Protein AF-A0A430R0C4-F1 (afdb_monomer_lite)

Structure (mmCIF, N/CA/C/O backbone):
data_AF-A0A430R0C4-F1
#
_entry.id   AF-A0A430R0C4-F1
#
loop_
_atom_site.group_PDB
_atom_site.id
_atom_site.type_symbol
_atom_site.label_atom_id
_atom_site.label_alt_id
_atom_site.label_comp_id
_atom_site.label_asym_id
_atom_site.label_entity_id
_atom_site.label_seq_id
_atom_site.pdbx_PDB_ins_code
_atom_site.Cartn_x
_atom_site.Cartn_y
_atom_site.Cartn_z
_atom_site.occupancy
_atom_site.B_iso_or_equiv
_atom_site.auth_seq_id
_atom_site.auth_comp_id
_atom_site.auth_asym_id
_atom_site.auth_atom_id
_atom_site.pdbx_PDB_model_num
ATOM 1 N N . LEU A 1 1 ? 26.443 0.922 16.344 1.00 42.66 1 LEU A N 1
ATOM 2 C CA . LEU A 1 1 ? 25.989 0.138 15.173 1.00 42.66 1 LEU A CA 1
ATOM 3 C C . LEU A 1 1 ? 25.735 1.118 14.041 1.00 42.66 1 LEU A C 1
ATOM 5 O O . LEU A 1 1 ? 24.943 2.030 14.234 1.00 42.66 1 LEU A O 1
ATOM 9 N N . ILE A 1 2 ? 26.461 1.007 12.928 1.00 39.56 2 ILE A N 1
ATOM 10 C CA . ILE A 1 2 ? 26.168 1.795 11.724 1.00 39.56 2 ILE A CA 1
ATOM 11 C C . ILE A 1 2 ? 24.864 1.225 11.151 1.00 39.56 2 ILE A C 1
ATOM 13 O O . ILE A 1 2 ? 24.817 0.015 10.921 1.00 39.56 2 ILE A O 1
ATOM 17 N N . PRO A 1 3 ? 23.801 2.024 10.964 1.00 53.19 3 PRO A N 1
ATOM 18 C CA . PRO A 1 3 ? 22.580 1.524 10.354 1.00 53.19 3 PRO A CA 1
ATOM 19 C C . PRO A 1 3 ? 22.871 1.180 8.888 1.00 53.19 3 PRO A C 1
ATOM 21 O O . PRO A 1 3 ? 23.073 2.059 8.051 1.00 53.19 3 PRO A O 1
ATOM 24 N N . MET A 1 4 ? 22.953 -0.116 8.585 1.00 54.34 4 MET A N 1
ATOM 25 C CA . MET A 1 4 ? 23.128 -0.618 7.226 1.00 54.34 4 MET A CA 1
ATOM 26 C C . MET A 1 4 ? 21.765 -0.607 6.529 1.00 54.34 4 MET A C 1
ATOM 28 O O . MET A 1 4 ? 21.026 -1.585 6.572 1.00 54.34 4 MET A O 1
ATOM 32 N N . HIS A 1 5 ? 21.409 0.526 5.924 1.00 58.91 5 HIS A N 1
ATOM 33 C CA . HIS A 1 5 ? 20.230 0.627 5.066 1.00 58.91 5 HIS A CA 1
ATOM 34 C C . HIS A 1 5 ? 20.618 0.297 3.628 1.00 58.91 5 HIS A C 1
ATOM 36 O O . HIS A 1 5 ? 21.419 1.006 3.017 1.00 58.91 5 HIS A O 1
ATOM 42 N N . MET A 1 6 ? 20.048 -0.776 3.082 1.00 64.00 6 MET A N 1
ATOM 43 C CA . MET A 1 6 ? 20.216 -1.112 1.674 1.00 64.00 6 MET A CA 1
ATOM 44 C C . MET A 1 6 ? 19.144 -0.375 0.860 1.00 64.00 6 MET A C 1
ATOM 46 O O . MET A 1 6 ? 17.956 -0.563 1.126 1.00 64.00 6 MET A O 1
ATOM 50 N N . PRO A 1 7 ? 19.508 0.478 -0.112 1.00 64.88 7 PRO A N 1
ATOM 51 C CA . PRO A 1 7 ? 18.507 1.113 -0.958 1.00 64.88 7 PRO A CA 1
ATOM 52 C C . PRO A 1 7 ? 17.768 0.047 -1.787 1.00 64.88 7 PRO A C 1
ATOM 54 O O . PRO A 1 7 ? 18.370 -0.972 -2.131 1.00 64.88 7 PRO A O 1
ATOM 57 N N . PRO A 1 8 ? 16.493 0.269 -2.154 1.00 65.38 8 PRO A N 1
ATOM 58 C CA . PRO A 1 8 ? 15.783 -0.578 -3.109 1.00 65.38 8 PRO A CA 1
ATOM 59 C C . PRO A 1 8 ? 16.603 -0.739 -4.398 1.00 65.38 8 PRO A C 1
ATOM 61 O O . PRO A 1 8 ? 16.825 0.233 -5.118 1.00 65.38 8 PRO A O 1
ATOM 64 N N . PHE A 1 9 ? 17.086 -1.950 -4.682 1.00 68.50 9 PHE A N 1
ATOM 65 C CA . PHE A 1 9 ? 17.932 -2.239 -5.853 1.00 68.50 9 PHE A CA 1
ATOM 66 C C . PHE A 1 9 ? 17.312 -3.281 -6.795 1.00 68.50 9 PHE A C 1
ATOM 68 O O . PHE A 1 9 ? 17.902 -3.622 -7.824 1.00 68.50 9 PHE A O 1
ATOM 75 N N . ALA A 1 10 ? 16.123 -3.790 -6.453 1.00 71.00 10 ALA A N 1
ATOM 76 C CA . ALA A 1 10 ? 15.401 -4.753 -7.267 1.00 71.00 10 ALA A CA 1
ATOM 77 C C . ALA A 1 10 ? 15.051 -4.128 -8.624 1.00 71.00 10 ALA A C 1
ATOM 79 O O . ALA A 1 10 ? 14.245 -3.200 -8.715 1.00 71.00 10 ALA A O 1
ATOM 80 N N . ARG A 1 11 ? 15.665 -4.660 -9.683 1.00 76.44 11 ARG A N 1
ATOM 81 C CA . ARG A 1 11 ? 15.457 -4.234 -11.067 1.00 76.44 11 ARG A CA 1
ATOM 82 C C . ARG A 1 11 ? 15.159 -5.438 -11.943 1.00 76.44 11 ARG A C 1
ATOM 84 O O . ARG A 1 11 ? 15.753 -6.500 -11.765 1.00 76.44 11 ARG A O 1
ATOM 91 N N . LEU A 1 12 ? 14.275 -5.250 -12.915 1.00 82.75 12 LEU A N 1
ATOM 92 C CA . LEU A 1 12 ? 14.109 -6.219 -13.990 1.00 82.75 12 LEU A CA 1
ATOM 93 C C . LEU A 1 12 ? 15.355 -6.168 -14.877 1.00 82.75 12 LEU A C 1
ATOM 95 O O . LEU A 1 12 ? 15.793 -5.088 -15.270 1.00 82.75 12 LEU A O 1
ATOM 99 N N . GLN A 1 13 ? 15.937 -7.332 -15.153 1.00 88.19 13 GLN A N 1
ATOM 100 C CA . GLN A 1 13 ? 17.015 -7.475 -16.125 1.00 88.19 13 GLN A CA 1
ATOM 101 C C . GLN A 1 13 ? 16.494 -8.259 -17.320 1.00 88.19 13 GLN A C 1
ATOM 103 O O . GLN A 1 13 ? 15.838 -9.289 -17.163 1.00 88.19 13 GLN A O 1
ATOM 108 N N . TRP A 1 14 ? 16.794 -7.758 -18.510 1.00 91.12 14 TRP A N 1
ATOM 109 C CA . TRP A 1 14 ? 16.377 -8.355 -19.767 1.00 91.12 14 TRP A CA 1
ATOM 110 C C . TRP A 1 14 ? 17.576 -9.027 -20.418 1.00 91.12 14 TRP A C 1
ATOM 112 O O . TRP A 1 14 ? 18.652 -8.441 -20.484 1.00 91.12 14 TRP A O 1
ATOM 122 N N . ALA A 1 15 ? 17.386 -10.249 -20.913 1.00 94.75 15 ALA A N 1
ATOM 123 C CA . ALA A 1 15 ? 18.429 -10.947 -21.661 1.00 94.75 15 ALA A CA 1
ATOM 124 C C . ALA A 1 15 ? 18.716 -10.285 -23.023 1.00 94.75 15 ALA A C 1
ATOM 126 O O . ALA A 1 15 ? 19.804 -10.450 -23.562 1.00 94.75 15 ALA A O 1
ATOM 127 N N . ASP A 1 16 ? 17.743 -9.543 -23.566 1.00 95.69 16 ASP A N 1
ATOM 128 C CA . ASP A 1 16 ? 17.824 -8.869 -24.861 1.00 95.69 16 ASP A CA 1
ATOM 129 C C . ASP A 1 16 ? 16.967 -7.581 -24.851 1.00 95.69 16 ASP A C 1
ATOM 131 O O . ASP A 1 16 ? 15.823 -7.628 -24.373 1.00 95.69 16 ASP A O 1
ATOM 135 N N . PRO A 1 17 ? 17.458 -6.445 -25.388 1.00 95.50 17 PRO A N 1
ATOM 136 C CA . PRO A 1 17 ? 16.676 -5.211 -25.532 1.00 95.50 17 PRO A CA 1
ATOM 137 C C . PRO A 1 17 ? 15.353 -5.376 -26.302 1.00 95.50 17 PRO A C 1
ATOM 139 O O . PRO A 1 17 ? 14.376 -4.676 -26.026 1.00 95.50 17 PRO A O 1
ATOM 142 N N . ALA A 1 18 ? 15.275 -6.318 -27.244 1.00 96.25 18 ALA A N 1
ATOM 143 C CA . ALA A 1 18 ? 14.049 -6.628 -27.972 1.00 96.25 18 ALA A CA 1
ATOM 144 C C . ALA A 1 18 ? 12.954 -7.181 -27.045 1.00 96.25 18 ALA A C 1
ATOM 146 O O . ALA A 1 18 ? 11.772 -6.889 -27.241 1.00 96.25 18 ALA A O 1
ATOM 147 N N . TYR A 1 19 ? 13.324 -7.932 -26.000 1.00 96.25 19 TYR A N 1
ATOM 148 C CA . TYR A 1 19 ? 12.361 -8.394 -25.002 1.00 96.25 19 TYR A CA 1
ATOM 149 C C . TYR A 1 19 ? 11.874 -7.257 -24.113 1.00 96.25 19 TYR A C 1
ATOM 151 O O . TYR A 1 19 ? 10.676 -7.193 -23.842 1.00 96.25 19 TYR A O 1
ATOM 159 N N . GLU A 1 20 ? 12.757 -6.342 -23.711 1.00 95.62 20 GLU A N 1
ATOM 160 C CA . GLU A 1 20 ? 12.367 -5.153 -22.948 1.00 95.62 20 GLU A CA 1
ATOM 161 C C . GLU A 1 20 ? 11.330 -4.319 -23.705 1.00 95.62 20 GLU A C 1
ATOM 163 O O . GLU A 1 20 ? 10.293 -3.959 -23.143 1.00 95.62 20 GLU A O 1
ATOM 168 N N . ALA A 1 21 ? 11.560 -4.081 -24.999 1.00 96.12 21 ALA A N 1
ATOM 169 C CA . ALA A 1 21 ? 10.659 -3.297 -25.838 1.00 96.12 21 ALA A CA 1
ATOM 170 C C . ALA A 1 21 ? 9.239 -3.890 -25.910 1.00 96.12 21 ALA A C 1
ATOM 172 O O . ALA A 1 21 ? 8.254 -3.151 -25.951 1.00 96.12 21 ALA A O 1
ATOM 173 N N . VAL A 1 22 ? 9.116 -5.222 -25.896 1.00 96.69 22 VAL A N 1
ATOM 174 C CA . VAL A 1 22 ? 7.820 -5.915 -25.964 1.00 96.69 22 VAL A CA 1
ATOM 175 C C . VAL A 1 22 ? 7.178 -6.067 -24.584 1.00 96.69 22 VAL A C 1
ATOM 177 O O . VAL A 1 22 ? 5.982 -5.809 -24.419 1.00 96.69 22 VAL A O 1
ATOM 180 N N . TRP A 1 23 ? 7.943 -6.524 -23.595 1.00 95.50 23 TRP A N 1
ATOM 181 C CA . TRP A 1 23 ? 7.417 -6.955 -22.301 1.00 95.50 23 TRP A CA 1
ATOM 182 C C . TRP A 1 23 ? 7.452 -5.869 -21.236 1.00 95.50 23 TRP A C 1
ATOM 184 O O . TRP A 1 23 ? 6.542 -5.840 -20.409 1.00 95.50 23 TRP A O 1
ATOM 194 N N . GLY A 1 24 ? 8.411 -4.943 -21.268 1.00 92.88 24 GLY A N 1
ATOM 195 C CA . GLY A 1 24 ? 8.512 -3.848 -20.299 1.00 92.88 24 GLY A CA 1
ATOM 196 C C . GLY A 1 24 ? 7.211 -3.045 -20.172 1.00 92.88 24 GLY A C 1
ATOM 197 O O . GLY A 1 24 ? 6.641 -2.982 -19.078 1.00 92.88 24 GLY A O 1
ATOM 198 N N . PRO A 1 25 ? 6.642 -2.519 -21.275 1.00 94.06 25 PRO A N 1
ATOM 199 C CA . PRO A 1 25 ? 5.366 -1.805 -21.234 1.00 94.06 25 PRO A CA 1
ATOM 200 C C . PRO A 1 25 ? 4.195 -2.669 -20.742 1.00 94.06 25 PRO A C 1
ATOM 202 O O . PRO A 1 25 ? 3.300 -2.172 -20.056 1.00 94.06 25 PRO A O 1
ATOM 205 N N . ARG A 1 26 ? 4.190 -3.970 -21.069 1.00 95.06 26 ARG A N 1
ATOM 206 C CA . ARG A 1 26 ? 3.128 -4.906 -20.663 1.00 95.06 26 ARG A CA 1
ATOM 207 C C . ARG A 1 26 ? 3.172 -5.179 -19.166 1.00 95.06 26 ARG A C 1
ATOM 209 O O . ARG A 1 26 ? 2.139 -5.069 -18.514 1.00 95.06 26 ARG A O 1
ATOM 216 N N . ILE A 1 27 ? 4.352 -5.477 -18.625 1.00 92.06 27 ILE A N 1
ATOM 217 C CA . ILE A 1 27 ? 4.555 -5.699 -17.190 1.00 92.06 27 ILE A CA 1
ATOM 218 C C . ILE A 1 27 ? 4.190 -4.436 -16.409 1.00 92.06 27 ILE A C 1
ATOM 220 O O . ILE A 1 27 ? 3.456 -4.525 -15.427 1.00 92.06 27 ILE A O 1
ATOM 224 N N . ASN A 1 28 ? 4.596 -3.256 -16.886 1.00 88.88 28 ASN A N 1
ATOM 225 C CA . ASN A 1 28 ? 4.216 -1.988 -16.259 1.00 88.88 28 ASN A CA 1
ATOM 226 C C . ASN A 1 28 ? 2.694 -1.797 -16.220 1.00 88.88 28 ASN A C 1
ATOM 228 O O . ASN A 1 28 ? 2.142 -1.419 -15.187 1.00 88.88 28 ASN A O 1
ATOM 232 N N . ARG A 1 29 ? 1.991 -2.107 -17.317 1.00 91.81 29 ARG A N 1
ATOM 233 C CA . ARG A 1 29 ? 0.525 -2.023 -17.366 1.00 91.81 29 ARG A CA 1
ATOM 234 C C . ARG A 1 29 ? -0.142 -3.028 -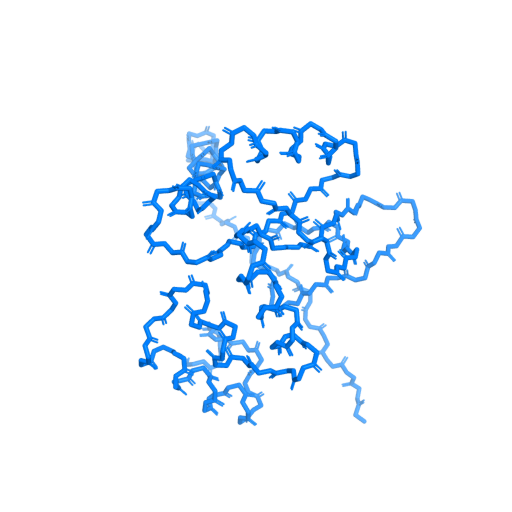16.431 1.00 91.81 29 ARG A C 1
ATOM 236 O O . ARG A 1 29 ? -1.105 -2.678 -15.758 1.00 91.81 29 ARG A O 1
ATOM 243 N N . ILE A 1 30 ? 0.374 -4.254 -16.376 1.00 92.56 30 ILE A N 1
ATOM 244 C CA . ILE A 1 30 ? -0.105 -5.298 -15.465 1.00 92.56 30 ILE A CA 1
ATOM 245 C C . ILE A 1 30 ? 0.068 -4.841 -14.013 1.00 92.56 30 ILE A C 1
ATOM 247 O O . ILE A 1 30 ? -0.894 -4.892 -13.256 1.00 92.56 30 ILE A O 1
ATOM 251 N N . SER A 1 31 ? 1.239 -4.316 -13.647 1.00 88.31 31 SER A N 1
ATOM 252 C CA . SER A 1 31 ? 1.516 -3.779 -12.308 1.00 88.31 31 SER A CA 1
ATOM 253 C C . SER A 1 31 ? 0.529 -2.670 -11.909 1.00 88.31 31 SER A C 1
ATOM 255 O O . SER A 1 31 ? -0.092 -2.730 -10.848 1.00 88.31 31 SER A O 1
ATOM 257 N N . GLN A 1 32 ? 0.268 -1.711 -12.806 1.00 88.06 32 GLN A N 1
ATOM 258 C CA . GLN A 1 32 ? -0.743 -0.668 -12.579 1.00 88.06 32 GLN A CA 1
ATOM 259 C C . GLN A 1 32 ? -2.152 -1.244 -12.378 1.00 88.06 32 GLN A C 1
ATOM 261 O O . GLN A 1 32 ? -2.907 -0.771 -11.526 1.00 88.06 32 GLN A O 1
ATOM 266 N N . VAL A 1 33 ? -2.520 -2.268 -13.153 1.00 93.00 33 VAL A N 1
ATOM 267 C CA . VAL A 1 33 ? -3.809 -2.954 -13.002 1.00 93.00 33 VAL A CA 1
ATOM 268 C C . VAL A 1 33 ? -3.879 -3.702 -11.674 1.00 93.00 33 VAL A C 1
ATOM 270 O O . VAL A 1 33 ? -4.925 -3.646 -11.036 1.00 93.00 33 VAL A O 1
ATOM 273 N N . PHE A 1 34 ? -2.794 -4.329 -11.216 1.00 91.62 34 PHE A N 1
ATOM 274 C CA . PHE A 1 34 ? -2.747 -4.990 -9.910 1.00 91.62 34 PHE A CA 1
ATOM 275 C C . PHE A 1 34 ? -3.059 -4.016 -8.772 1.00 91.62 34 PHE A C 1
ATOM 277 O O . PHE A 1 34 ? -3.996 -4.274 -8.023 1.00 91.62 34 PHE A O 1
ATOM 284 N N . HIS A 1 35 ? -2.397 -2.856 -8.710 1.00 88.31 35 HIS A N 1
ATOM 285 C CA . HIS A 1 35 ? -2.694 -1.828 -7.697 1.00 88.31 35 HIS A CA 1
ATOM 286 C C . HIS A 1 35 ? -4.141 -1.313 -7.754 1.00 88.31 35 HIS A C 1
ATOM 288 O O . HIS A 1 35 ? -4.739 -0.949 -6.740 1.00 88.31 35 HIS A O 1
ATOM 294 N N . ARG A 1 36 ? -4.749 -1.304 -8.944 1.00 92.06 36 ARG A N 1
ATOM 295 C CA . ARG A 1 36 ? -6.164 -0.957 -9.091 1.00 92.06 36 ARG A CA 1
ATOM 296 C C . ARG A 1 36 ? -7.092 -2.081 -8.628 1.00 92.06 36 ARG A C 1
ATOM 298 O O . ARG A 1 36 ? -8.079 -1.800 -7.953 1.00 92.06 36 ARG A O 1
ATOM 305 N N . LEU A 1 37 ? -6.806 -3.330 -8.993 1.00 94.81 37 LEU A N 1
ATOM 306 C CA . LEU A 1 37 ? -7.571 -4.511 -8.571 1.00 94.81 37 LEU A CA 1
ATOM 307 C C . LEU A 1 37 ? -7.569 -4.654 -7.056 1.00 94.81 37 LEU A C 1
ATOM 309 O O . LEU A 1 37 ? -8.581 -4.984 -6.450 1.00 94.81 37 LEU A O 1
ATOM 313 N N . GLU A 1 38 ? -6.442 -4.323 -6.455 1.00 94.81 38 GLU A N 1
ATOM 314 C CA . GLU A 1 38 ? -6.274 -4.150 -5.035 1.00 94.81 38 GLU A CA 1
ATOM 315 C C . GLU A 1 38 ? -7.365 -3.230 -4.441 1.00 94.81 38 GLU A C 1
ATOM 317 O O . GLU A 1 38 ? -8.151 -3.664 -3.594 1.00 94.81 38 GLU A O 1
ATOM 322 N N . VAL A 1 39 ? -7.500 -1.985 -4.892 1.00 95.81 39 VAL A N 1
ATOM 323 C CA . VAL A 1 39 ? -8.572 -1.089 -4.409 1.00 95.81 39 VAL A CA 1
ATOM 324 C C . VAL A 1 39 ? -9.970 -1.634 -4.731 1.00 95.81 39 VAL A C 1
ATOM 326 O O . VAL A 1 39 ? -10.855 -1.624 -3.876 1.00 95.81 39 VAL A O 1
ATOM 329 N N . LEU A 1 40 ? -10.175 -2.162 -5.940 1.00 95.88 40 LEU A N 1
ATOM 330 C CA . LEU A 1 40 ? -11.471 -2.707 -6.361 1.00 95.88 40 LEU A CA 1
ATOM 331 C C . LEU A 1 40 ? -11.908 -3.912 -5.522 1.00 95.88 40 LEU A C 1
ATOM 333 O O . LEU A 1 40 ? -13.098 -4.091 -5.283 1.00 95.88 40 LEU A O 1
ATOM 337 N N . SER A 1 41 ? -10.970 -4.720 -5.034 1.00 96.56 41 SER A N 1
ATOM 338 C CA . SER A 1 41 ? -11.283 -5.853 -4.164 1.00 96.56 41 SER A CA 1
ATOM 339 C C . SER A 1 41 ? -11.782 -5.407 -2.782 1.00 96.56 41 SER A C 1
ATOM 341 O O . SER A 1 41 ? -12.601 -6.108 -2.192 1.00 96.56 41 SER A O 1
ATOM 343 N N . VAL A 1 42 ? -11.385 -4.216 -2.305 1.00 97.62 42 VAL A N 1
ATOM 344 C CA . VAL A 1 42 ? -11.986 -3.583 -1.114 1.00 97.62 42 VAL A CA 1
ATOM 345 C C . VAL A 1 42 ? -13.419 -3.157 -1.409 1.00 97.62 42 VAL A C 1
ATOM 347 O O . VAL A 1 42 ? -14.331 -3.475 -0.649 1.00 97.62 42 VAL A O 1
ATOM 350 N N . ALA A 1 43 ? -13.641 -2.486 -2.545 1.00 96.81 43 ALA A N 1
ATOM 351 C CA . ALA A 1 43 ? -14.981 -2.073 -2.969 1.00 96.81 43 ALA A CA 1
ATOM 352 C C . ALA A 1 43 ? -15.930 -3.279 -3.115 1.00 96.81 43 ALA A C 1
ATOM 354 O O . ALA A 1 43 ? -17.098 -3.202 -2.743 1.00 96.81 43 ALA A O 1
ATOM 355 N N . ALA A 1 44 ? -15.409 -4.409 -3.602 1.00 96.31 44 ALA A N 1
ATOM 356 C CA . ALA A 1 44 ? -16.135 -5.668 -3.738 1.00 96.31 44 ALA A CA 1
ATOM 357 C C . ALA A 1 44 ? -16.299 -6.452 -2.418 1.00 96.31 44 ALA A C 1
ATOM 359 O O . ALA A 1 44 ? -16.952 -7.492 -2.414 1.00 96.31 44 ALA A O 1
ATOM 360 N N . GLY A 1 45 ? -15.708 -5.994 -1.309 1.00 94.69 45 GLY A N 1
ATOM 361 C CA . GLY A 1 45 ? -15.783 -6.667 -0.008 1.00 94.69 45 GLY A CA 1
ATOM 362 C C . GLY A 1 45 ? -14.958 -7.953 0.103 1.00 94.69 45 GLY A C 1
ATOM 363 O O . GLY A 1 45 ? -15.169 -8.728 1.030 1.00 94.69 45 GLY A O 1
ATOM 364 N N . LEU A 1 46 ? -14.021 -8.193 -0.820 1.00 93.50 46 LEU A N 1
ATOM 365 C CA . LEU A 1 46 ? -13.124 -9.356 -0.789 1.00 93.50 46 LEU A CA 1
ATOM 366 C C . LEU A 1 46 ? -11.982 -9.180 0.219 1.00 93.50 46 LEU A C 1
ATOM 368 O O . LEU A 1 46 ? -11.421 -10.162 0.698 1.00 93.50 46 LEU A O 1
ATOM 372 N N . ARG A 1 47 ? -11.634 -7.930 0.539 1.00 93.12 47 ARG A N 1
ATOM 373 C CA . ARG A 1 47 ? -10.667 -7.572 1.581 1.00 93.12 47 ARG A CA 1
ATOM 374 C C . ARG A 1 47 ? -11.102 -6.305 2.306 1.00 93.12 47 ARG A C 1
ATOM 376 O O . ARG A 1 47 ? -11.868 -5.516 1.758 1.00 93.12 47 ARG A O 1
ATOM 383 N N . ARG A 1 48 ? -10.609 -6.108 3.530 1.00 97.56 48 ARG A N 1
ATOM 384 C CA . ARG A 1 48 ? -11.019 -4.981 4.383 1.00 97.56 48 ARG A CA 1
ATOM 385 C C . ARG A 1 48 ? -10.348 -3.678 3.973 1.00 97.56 48 ARG A C 1
ATOM 387 O O . ARG A 1 48 ? -11.008 -2.646 3.902 1.00 97.56 48 ARG A O 1
ATOM 394 N N . VAL A 1 49 ? -9.050 -3.726 3.664 1.00 98.19 49 VAL A N 1
ATOM 395 C CA . VAL A 1 49 ? -8.304 -2.537 3.236 1.00 98.19 49 VAL A CA 1
ATOM 396 C C . VAL A 1 49 ? -7.300 -2.812 2.115 1.00 98.19 49 VAL A C 1
ATOM 398 O O . VAL A 1 49 ? -6.945 -3.952 1.821 1.00 98.19 49 VAL A O 1
ATOM 401 N N . ALA A 1 50 ? -6.832 -1.725 1.504 1.00 97.25 50 ALA A N 1
ATOM 402 C CA . ALA A 1 50 ? -5.760 -1.672 0.517 1.00 97.25 50 ALA A CA 1
ATOM 403 C C . ALA A 1 50 ? -4.745 -0.604 0.918 1.00 97.25 50 ALA A C 1
ATOM 405 O O . ALA A 1 50 ? -5.158 0.489 1.298 1.00 97.25 50 ALA A O 1
ATOM 406 N N . THR A 1 51 ? -3.448 -0.840 0.751 1.00 95.12 51 THR A N 1
ATOM 407 C CA . THR A 1 51 ? -2.501 0.281 0.727 1.00 95.12 51 THR A CA 1
ATOM 408 C C . THR A 1 51 ? -2.597 1.007 -0.613 1.00 95.12 51 THR A C 1
ATOM 410 O O . THR A 1 51 ? -2.907 0.410 -1.645 1.00 95.12 51 THR A O 1
ATOM 413 N N . ALA A 1 52 ? -2.373 2.317 -0.605 1.00 94.38 52 ALA A N 1
ATOM 414 C CA . ALA A 1 52 ? -2.355 3.121 -1.819 1.00 94.38 52 ALA A CA 1
ATOM 415 C C . ALA A 1 52 ? -1.357 4.271 -1.695 1.00 94.38 52 ALA A C 1
ATOM 417 O O . ALA A 1 52 ? -1.105 4.786 -0.603 1.00 94.38 52 ALA A O 1
ATOM 418 N N . HIS A 1 53 ? -0.824 4.678 -2.845 1.00 93.94 53 HIS A N 1
ATOM 419 C CA . HIS A 1 53 ? 0.011 5.860 -2.977 1.00 93.94 53 HIS A CA 1
ATOM 420 C C . HIS A 1 53 ? -0.687 6.885 -3.865 1.00 93.94 53 HIS A C 1
ATOM 422 O O . HIS A 1 53 ? -1.117 6.557 -4.970 1.00 93.94 53 HIS A O 1
ATOM 428 N N . PHE A 1 54 ? -0.738 8.135 -3.412 1.00 95.06 54 PHE A N 1
ATOM 429 C CA . PHE A 1 54 ? -1.177 9.261 -4.231 1.00 95.06 54 PHE A CA 1
ATOM 430 C C . PHE A 1 54 ? -0.076 10.301 -4.321 1.00 95.06 54 PHE A C 1
ATOM 432 O O . PHE A 1 54 ? 0.486 10.712 -3.303 1.00 95.06 54 PHE A O 1
ATOM 439 N N . ARG A 1 55 ? 0.207 10.774 -5.536 1.00 95.31 55 ARG A N 1
ATOM 440 C CA . ARG A 1 55 ? 0.927 12.038 -5.673 1.00 95.31 55 ARG A CA 1
ATOM 441 C C . ARG A 1 55 ? 0.056 13.172 -5.121 1.00 95.31 55 ARG A C 1
ATOM 443 O O . ARG A 1 55 ? -1.172 13.065 -5.196 1.00 95.31 55 ARG A O 1
ATOM 450 N N . PRO A 1 56 ? 0.650 14.240 -4.569 1.00 95.88 56 PRO A N 1
ATOM 451 C CA . PRO A 1 56 ? -0.111 15.364 -4.022 1.00 95.88 56 PRO A CA 1
ATOM 452 C C . PRO A 1 56 ? -1.139 15.938 -5.003 1.00 95.88 56 PRO A C 1
ATOM 454 O O . PRO A 1 56 ? -2.276 16.205 -4.621 1.00 95.88 56 PRO A O 1
ATOM 457 N N . GLU A 1 57 ? -0.758 16.059 -6.272 1.00 96.88 57 GLU A N 1
ATOM 458 C CA . GLU A 1 57 ? -1.595 16.551 -7.365 1.00 96.88 57 GLU A CA 1
ATOM 459 C C . GLU A 1 57 ? -2.753 15.607 -7.731 1.00 96.88 57 GLU A C 1
ATOM 461 O O . GLU A 1 57 ? -3.812 16.066 -8.159 1.00 96.88 57 GLU A O 1
ATOM 466 N N . ASP A 1 58 ? -2.587 14.301 -7.515 1.00 95.69 58 ASP A N 1
ATOM 467 C CA . ASP A 1 58 ? -3.577 13.279 -7.867 1.00 95.69 58 ASP A CA 1
ATOM 468 C C . ASP A 1 58 ? -4.572 13.010 -6.727 1.00 95.69 58 ASP A C 1
ATOM 470 O O . ASP A 1 58 ? -5.668 12.488 -6.962 1.00 95.69 58 ASP A O 1
ATOM 474 N N . LEU A 1 59 ? -4.216 13.373 -5.488 1.00 96.25 59 LEU A N 1
ATOM 475 C CA . LEU A 1 59 ? -4.984 13.045 -4.287 1.00 96.25 59 LEU A CA 1
ATOM 476 C C . LEU A 1 59 ? -6.443 13.535 -4.338 1.00 96.25 59 LEU A C 1
ATOM 478 O O . LEU A 1 59 ? -7.325 12.716 -4.066 1.00 96.25 59 LEU A O 1
ATOM 482 N N . PRO A 1 60 ? -6.759 14.796 -4.709 1.00 97.38 60 PRO A N 1
ATOM 483 C CA . PRO A 1 60 ? -8.147 15.262 -4.717 1.00 97.38 60 PRO A CA 1
ATOM 484 C C . PRO A 1 60 ? -9.033 14.426 -5.643 1.00 97.38 60 PRO A C 1
ATOM 486 O O . PRO A 1 60 ? -10.125 14.002 -5.265 1.00 97.38 60 PRO A O 1
ATOM 489 N N . ARG A 1 61 ? -8.532 14.122 -6.845 1.00 97.00 61 ARG A N 1
ATOM 490 C CA . ARG A 1 61 ? -9.240 13.282 -7.812 1.00 97.00 61 ARG A CA 1
ATOM 491 C C . ARG A 1 61 ? -9.382 11.849 -7.300 1.00 97.00 61 ARG A C 1
ATOM 493 O O . ARG A 1 61 ? -10.475 11.290 -7.375 1.00 97.00 61 ARG A O 1
ATOM 500 N N . GLY A 1 62 ? -8.302 11.272 -6.777 1.00 96.00 62 GLY A N 1
ATOM 501 C CA . GLY A 1 62 ? -8.286 9.906 -6.260 1.00 96.00 62 GLY A CA 1
ATOM 502 C C . GLY A 1 62 ? -9.295 9.694 -5.133 1.00 96.00 62 GLY A C 1
ATOM 503 O O . GLY A 1 62 ? -10.097 8.765 -5.188 1.00 96.00 62 GLY A O 1
ATOM 504 N N . VAL A 1 63 ? -9.336 10.601 -4.153 1.00 96.94 63 VAL A N 1
ATOM 505 C CA . VAL A 1 63 ? -10.292 10.537 -3.035 1.00 96.94 63 VAL A CA 1
ATOM 506 C C . VAL A 1 63 ? -11.738 10.657 -3.522 1.00 96.94 63 VAL A C 1
ATOM 508 O O . VAL A 1 63 ? -12.606 9.936 -3.035 1.00 96.94 63 VAL A O 1
ATOM 511 N N . MET A 1 64 ? -12.013 11.496 -4.526 1.00 97.75 64 MET A N 1
ATOM 512 C CA . MET A 1 64 ? -13.349 11.568 -5.130 1.00 97.75 64 MET A CA 1
ATOM 513 C C . MET A 1 64 ? -13.751 10.265 -5.834 1.00 97.75 64 MET A C 1
ATOM 515 O O . MET A 1 64 ? -14.913 9.867 -5.775 1.00 97.75 64 MET A O 1
ATOM 519 N N . GLU A 1 65 ? -12.821 9.602 -6.523 1.00 96.44 65 GLU A N 1
ATOM 520 C CA . GLU A 1 65 ? -13.076 8.300 -7.150 1.00 96.44 65 GLU A CA 1
ATOM 521 C C . GLU A 1 65 ? -13.360 7.218 -6.097 1.00 96.44 65 GLU A C 1
ATOM 523 O O . GLU A 1 65 ? -14.311 6.454 -6.259 1.00 96.44 65 GLU A O 1
ATOM 528 N N . LEU A 1 66 ? -12.616 7.207 -4.987 1.00 97.56 66 LEU A N 1
ATOM 529 C CA . LEU A 1 66 ? -12.863 6.324 -3.841 1.00 97.56 66 LEU A CA 1
ATOM 530 C C . LEU A 1 66 ? -14.230 6.566 -3.198 1.00 97.56 66 LEU A C 1
ATOM 532 O O . LEU A 1 66 ? -14.978 5.613 -2.984 1.00 97.56 66 LEU A O 1
ATOM 536 N N . ALA A 1 67 ? -14.605 7.827 -2.984 1.00 97.50 67 ALA A N 1
ATOM 537 C CA . ALA A 1 67 ? -15.894 8.178 -2.396 1.00 97.50 67 ALA A CA 1
ATOM 538 C C . ALA A 1 67 ? -17.078 7.667 -3.237 1.00 97.50 67 ALA A C 1
ATOM 540 O O . ALA A 1 67 ? -18.064 7.181 -2.687 1.00 97.50 67 ALA A O 1
ATOM 541 N N . ARG A 1 68 ? -16.966 7.688 -4.576 1.00 96.94 68 ARG A N 1
ATOM 542 C CA . ARG A 1 68 ? -17.979 7.106 -5.483 1.00 96.94 68 ARG A CA 1
ATOM 543 C C . ARG A 1 68 ? -18.122 5.589 -5.335 1.00 96.94 68 ARG A C 1
ATOM 545 O O . ARG A 1 68 ? -19.169 5.051 -5.677 1.00 96.94 68 ARG A O 1
ATOM 552 N N . MET A 1 69 ? -17.088 4.914 -4.839 1.00 96.00 69 MET A N 1
ATOM 553 C CA . MET A 1 69 ? -17.098 3.485 -4.516 1.00 96.00 69 MET A CA 1
ATOM 554 C C . MET A 1 69 ? -17.523 3.211 -3.061 1.00 96.00 69 MET A C 1
ATOM 556 O O . MET A 1 69 ? -17.486 2.063 -2.629 1.00 96.00 69 MET A O 1
ATOM 560 N N . GLY A 1 70 ? -17.909 4.239 -2.294 1.00 96.19 70 GLY A N 1
ATOM 561 C CA . GLY A 1 70 ? -18.212 4.110 -0.865 1.00 96.19 70 GLY A CA 1
ATOM 562 C C . GLY A 1 70 ? -16.972 3.862 0.000 1.00 96.19 70 GLY A C 1
ATOM 563 O O . GLY A 1 70 ? -17.089 3.320 1.098 1.00 96.19 70 GLY A O 1
A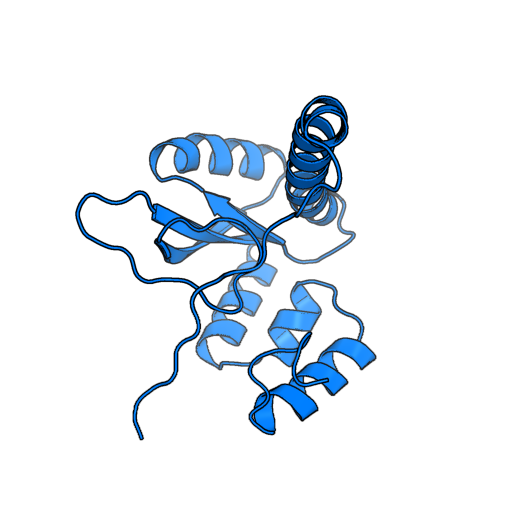TOM 564 N N . LEU A 1 71 ? -15.788 4.220 -0.501 1.00 97.94 71 LEU A N 1
ATOM 565 C CA . LEU A 1 71 ? -14.509 4.044 0.177 1.00 97.94 71 LEU A CA 1
ATOM 566 C C . LEU A 1 71 ? -13.919 5.389 0.598 1.00 97.94 71 LEU A C 1
ATOM 568 O O . LEU A 1 71 ? -14.131 6.417 -0.045 1.00 97.94 71 LEU A O 1
ATOM 572 N N . SER A 1 72 ? -13.107 5.345 1.647 1.00 98.12 72 SER A N 1
ATOM 573 C CA . SER A 1 72 ? -12.334 6.476 2.151 1.00 98.12 72 SER A CA 1
ATOM 574 C C . SER A 1 72 ? -10.840 6.178 2.061 1.00 98.12 72 SER A C 1
ATOM 576 O O . SER A 1 72 ? -10.430 5.019 1.996 1.00 98.12 72 SER A O 1
ATOM 578 N N . TYR A 1 73 ? -10.023 7.230 2.078 1.00 98.12 73 TYR A N 1
ATOM 579 C CA . TYR A 1 73 ? -8.567 7.136 2.138 1.00 98.12 73 TYR A CA 1
ATOM 580 C C . TYR A 1 73 ? -8.042 7.846 3.382 1.00 98.12 73 TYR A C 1
ATOM 582 O O . TYR A 1 73 ? -8.390 9.000 3.629 1.00 98.12 73 TYR A O 1
ATOM 590 N N . LEU A 1 74 ? -7.183 7.164 4.137 1.00 97.69 74 LEU A N 1
ATOM 591 C CA . LEU A 1 74 ? -6.465 7.719 5.277 1.00 97.69 74 LEU A CA 1
ATOM 592 C C . LEU A 1 74 ? -4.977 7.854 4.914 1.00 97.69 74 LEU A C 1
ATOM 594 O O . LEU A 1 74 ? -4.286 6.832 4.835 1.00 97.69 74 LEU A O 1
ATOM 598 N N . PRO A 1 75 ? -4.460 9.077 4.688 1.00 96.62 75 PRO A N 1
ATOM 599 C CA . PRO A 1 75 ? -3.029 9.288 4.512 1.00 96.62 75 PRO A CA 1
ATOM 600 C C . PRO A 1 75 ? -2.306 9.028 5.837 1.00 96.62 75 PRO A C 1
ATOM 602 O O . PRO A 1 75 ? -2.645 9.618 6.859 1.00 96.62 75 PRO A O 1
ATOM 605 N N . LEU A 1 76 ? -1.293 8.163 5.812 1.00 94.38 76 LEU A N 1
ATOM 606 C CA . LEU A 1 76 ? -0.515 7.801 6.998 1.00 94.38 76 LEU A CA 1
ATOM 607 C C . LEU A 1 76 ? 0.818 8.545 7.044 1.00 94.38 76 LEU A C 1
ATOM 609 O O . LEU A 1 76 ? 1.234 8.996 8.109 1.00 94.38 76 LEU A O 1
ATOM 613 N N . ARG A 1 77 ? 1.521 8.649 5.908 1.00 94.12 77 ARG A N 1
ATOM 614 C CA . ARG A 1 77 ? 2.869 9.239 5.830 1.00 94.12 77 ARG A CA 1
ATOM 615 C C . ARG A 1 77 ? 3.126 9.875 4.470 1.00 94.12 77 ARG A C 1
ATOM 617 O O . ARG A 1 77 ? 2.559 9.457 3.463 1.00 94.12 77 ARG A O 1
ATOM 624 N N . GLN A 1 78 ? 4.030 10.847 4.433 1.00 96.31 78 GLN A N 1
ATOM 625 C CA . GLN A 1 78 ? 4.677 11.257 3.188 1.00 96.31 78 GLN A CA 1
ATOM 626 C C . GLN A 1 78 ? 5.918 10.394 2.977 1.00 96.31 78 GLN A C 1
ATOM 628 O O . GLN A 1 78 ? 6.676 10.161 3.919 1.00 96.31 78 GLN A O 1
ATOM 633 N N . VAL A 1 79 ? 6.114 9.910 1.755 1.00 94.12 79 VAL A N 1
ATOM 634 C CA . VAL A 1 79 ? 7.219 9.012 1.413 1.00 94.12 79 VAL A CA 1
ATOM 635 C C . VAL A 1 79 ? 7.867 9.475 0.116 1.00 94.12 79 VAL A C 1
ATOM 637 O O . VAL A 1 79 ? 7.170 9.873 -0.823 1.00 94.12 79 VAL A O 1
ATOM 640 N N . GLY A 1 80 ? 9.197 9.436 0.056 1.00 92.88 80 GLY A N 1
ATOM 641 C CA . GLY A 1 80 ? 9.933 9.702 -1.177 1.00 92.88 80 GLY A CA 1
ATOM 642 C C . GLY A 1 80 ? 9.497 8.741 -2.285 1.00 92.88 80 GLY A C 1
ATOM 643 O O . GLY A 1 80 ? 9.120 7.597 -2.021 1.00 92.88 80 GLY A O 1
ATOM 644 N N . ALA A 1 81 ? 9.506 9.197 -3.536 1.00 86.62 81 ALA A N 1
ATOM 645 C CA . ALA A 1 81 ? 9.220 8.312 -4.657 1.00 86.62 81 ALA A CA 1
ATOM 646 C C . ALA A 1 81 ? 10.337 7.265 -4.816 1.00 86.62 81 ALA A C 1
ATOM 648 O O . ALA A 1 81 ? 11.521 7.587 -4.735 1.00 86.62 81 ALA A O 1
ATOM 649 N N . TYR A 1 82 ? 9.959 6.017 -5.083 1.00 81.12 82 TYR A N 1
ATOM 650 C CA . TYR A 1 82 ? 10.882 4.924 -5.384 1.00 81.12 82 TYR A CA 1
ATOM 651 C C . TYR A 1 82 ? 10.352 4.081 -6.544 1.00 81.12 82 TYR A C 1
ATOM 653 O O . TYR A 1 82 ? 9.189 4.186 -6.934 1.00 81.12 82 TYR A O 1
ATOM 661 N N . THR A 1 83 ? 11.228 3.255 -7.113 1.00 71.31 83 THR A N 1
ATOM 662 C CA . THR A 1 83 ? 10.875 2.289 -8.160 1.00 71.31 83 THR A CA 1
ATOM 663 C C . THR A 1 83 ? 11.248 0.887 -7.700 1.00 71.31 83 THR A C 1
ATOM 665 O O . THR A 1 83 ? 12.210 0.717 -6.952 1.00 71.31 83 THR A O 1
ATOM 668 N N . GLY A 1 84 ? 10.476 -0.109 -8.132 1.00 70.31 84 GLY A N 1
ATOM 669 C CA . GLY A 1 84 ? 10.690 -1.500 -7.740 1.00 70.31 84 GLY A CA 1
ATOM 670 C C . GLY A 1 84 ? 10.231 -1.816 -6.314 1.00 70.31 84 GLY A C 1
ATOM 671 O O . GLY A 1 84 ? 9.386 -1.131 -5.736 1.00 70.31 84 GLY A O 1
ATOM 672 N N . PHE A 1 85 ? 10.771 -2.906 -5.772 1.00 67.81 85 PHE A N 1
ATOM 673 C CA . PHE A 1 85 ? 10.462 -3.389 -4.429 1.00 67.81 85 PHE A CA 1
ATOM 674 C C . PHE A 1 85 ? 11.253 -2.615 -3.374 1.00 67.81 85 PHE A C 1
ATOM 676 O O . PHE A 1 85 ? 12.483 -2.597 -3.422 1.00 67.81 85 PHE A O 1
ATOM 683 N N . ALA A 1 86 ? 10.554 -2.034 -2.399 1.00 66.62 86 ALA A N 1
ATOM 684 C CA . ALA A 1 86 ? 11.156 -1.400 -1.234 1.00 66.62 86 ALA A CA 1
ATOM 685 C C . ALA A 1 86 ? 10.635 -2.058 0.049 1.00 66.62 86 ALA A C 1
ATOM 687 O O . ALA A 1 86 ? 9.429 -2.137 0.264 1.00 66.62 86 ALA A O 1
ATOM 688 N N . HIS A 1 87 ? 11.554 -2.489 0.915 1.00 67.69 87 HIS A N 1
ATOM 689 C CA . HIS A 1 87 ? 11.244 -3.027 2.246 1.00 67.69 87 HIS A CA 1
ATOM 690 C C . HIS A 1 87 ? 11.012 -1.919 3.293 1.00 67.69 87 HIS A C 1
ATOM 692 O O . HIS A 1 87 ? 10.736 -2.202 4.455 1.00 67.69 87 HIS A O 1
ATOM 698 N N . TYR A 1 88 ? 11.138 -0.648 2.895 1.00 76.56 88 TYR A N 1
ATOM 699 C CA . TYR A 1 88 ? 10.882 0.518 3.733 1.00 76.56 88 TYR A CA 1
ATOM 700 C C . TYR A 1 88 ? 10.354 1.691 2.901 1.00 76.56 88 TYR A C 1
ATOM 702 O O . TYR A 1 88 ? 10.492 1.727 1.678 1.00 76.56 88 TYR A O 1
ATOM 710 N N . HIS A 1 89 ? 9.777 2.682 3.579 1.00 85.19 89 HIS A N 1
ATOM 711 C CA . HIS A 1 89 ? 9.392 3.943 2.958 1.00 85.19 89 HIS A CA 1
ATOM 712 C C . HIS A 1 89 ? 10.544 4.953 3.039 1.00 85.19 89 HIS A C 1
ATOM 714 O O . HIS A 1 89 ? 10.917 5.336 4.153 1.00 85.19 89 HIS A O 1
ATOM 720 N N . PRO A 1 90 ? 11.115 5.400 1.906 1.00 87.12 90 PRO A N 1
ATOM 721 C CA . PRO A 1 90 ? 12.200 6.369 1.927 1.00 87.12 90 PRO A CA 1
ATOM 722 C C . PRO A 1 90 ? 11.714 7.737 2.424 1.00 87.12 90 PRO A C 1
ATOM 724 O O . PRO A 1 90 ? 10.546 8.094 2.216 1.00 87.12 90 PRO A O 1
ATOM 727 N N . PRO A 1 91 ? 12.593 8.520 3.073 1.00 90.19 91 PRO A N 1
ATOM 728 C CA . PRO A 1 91 ? 12.251 9.862 3.519 1.00 90.19 91 PRO A CA 1
ATOM 729 C C . PRO A 1 91 ? 11.962 10.783 2.327 1.00 90.19 91 PRO A C 1
ATOM 731 O O . PRO A 1 91 ? 12.428 10.559 1.210 1.00 90.19 91 PRO A O 1
ATOM 734 N N . VAL A 1 92 ? 11.191 11.840 2.576 1.00 94.38 92 VAL A N 1
ATOM 735 C CA . VAL A 1 92 ? 11.008 12.927 1.609 1.00 94.38 92 VAL A CA 1
ATOM 736 C C . VAL A 1 92 ? 12.262 13.796 1.599 1.00 94.38 92 VAL A C 1
ATOM 738 O O . VAL A 1 92 ? 12.744 14.208 2.653 1.00 94.38 92 VAL A O 1
ATOM 741 N N . GLU A 1 93 ? 12.765 14.106 0.408 1.00 93.81 93 GLU A N 1
ATOM 742 C CA . GLU A 1 93 ? 13.915 14.988 0.219 1.00 93.81 93 GLU A CA 1
ATOM 743 C C . GLU A 1 93 ? 13.495 16.286 -0.492 1.00 93.81 93 GLU A C 1
ATOM 745 O O . GLU A 1 93 ? 12.705 16.231 -1.442 1.00 93.81 93 GLU A O 1
ATOM 750 N N . PRO A 1 94 ? 14.024 17.459 -0.087 1.00 93.50 94 PRO A N 1
ATOM 751 C CA . PRO A 1 94 ? 13.712 18.727 -0.738 1.00 93.50 94 PRO A CA 1
ATOM 752 C C . PRO A 1 94 ? 13.974 18.693 -2.249 1.00 93.50 94 PRO A C 1
ATOM 754 O O . PRO A 1 94 ? 15.043 18.290 -2.702 1.00 93.50 94 PRO A O 1
ATOM 757 N N . GLY A 1 95 ? 12.988 19.128 -3.036 1.00 93.06 95 GLY A N 1
ATOM 758 C CA . GLY A 1 95 ? 13.083 19.182 -4.498 1.00 93.06 95 GLY A CA 1
ATOM 759 C C . GLY A 1 95 ? 12.929 17.836 -5.218 1.00 93.06 95 GLY A C 1
ATOM 760 O O . GLY A 1 95 ? 12.954 17.822 -6.448 1.00 93.06 95 GLY A O 1
ATOM 761 N N . LYS A 1 96 ? 12.737 16.718 -4.501 1.00 93.81 96 LYS A N 1
ATOM 762 C CA . LYS A 1 96 ? 12.486 15.399 -5.104 1.00 93.81 96 LYS A CA 1
ATOM 763 C C . LYS A 1 96 ? 10.997 15.015 -5.070 1.00 93.81 96 LYS A C 1
ATOM 765 O O . LYS A 1 96 ? 10.272 15.452 -4.173 1.00 93.81 96 LYS A O 1
ATOM 770 N N . PRO A 1 97 ? 10.522 14.179 -6.017 1.00 94.19 97 PRO A N 1
ATOM 771 C CA . PRO A 1 97 ? 9.149 13.678 -6.003 1.00 94.19 97 PRO A CA 1
ATOM 772 C C . PRO A 1 97 ? 8.833 12.838 -4.758 1.00 94.19 97 PRO A C 1
ATOM 774 O O . PRO A 1 97 ? 9.669 12.066 -4.282 1.00 94.19 97 PRO A O 1
ATOM 777 N N . TRP A 1 98 ? 7.595 12.936 -4.276 1.00 95.62 98 TRP A N 1
ATOM 778 C CA . TRP A 1 98 ? 7.087 12.190 -3.123 1.00 95.62 98 TRP A CA 1
ATOM 779 C C . TRP A 1 98 ? 5.603 11.837 -3.300 1.00 95.62 98 TRP A C 1
ATOM 781 O O . TRP A 1 98 ? 4.930 12.340 -4.200 1.00 95.62 98 TRP A O 1
ATOM 791 N N . THR A 1 99 ? 5.097 10.940 -2.456 1.00 95.75 99 THR A N 1
ATOM 792 C CA . THR A 1 99 ? 3.689 10.515 -2.438 1.00 95.75 99 THR A CA 1
ATOM 793 C C . THR A 1 99 ? 3.146 10.480 -1.015 1.00 95.75 99 THR A C 1
ATOM 795 O O . THR A 1 99 ? 3.897 10.288 -0.056 1.00 95.75 99 THR A O 1
ATOM 798 N N . TYR A 1 100 ? 1.834 10.633 -0.868 1.00 96.50 100 TYR A N 1
ATOM 799 C CA . TYR A 1 100 ? 1.132 10.172 0.319 1.00 96.50 100 TYR A CA 1
ATOM 800 C C . TYR A 1 100 ? 1.029 8.655 0.253 1.00 96.50 100 TYR A C 1
ATOM 802 O O . TYR A 1 100 ? 0.409 8.136 -0.671 1.00 96.50 100 TYR A O 1
ATOM 810 N N . TYR A 1 101 ? 1.601 7.972 1.238 1.00 95.19 101 TYR A N 1
ATOM 811 C CA . TYR A 1 101 ? 1.293 6.582 1.537 1.00 95.19 101 TYR A CA 1
ATOM 812 C C . TYR A 1 101 ? 0.140 6.532 2.533 1.00 95.19 101 TYR A C 1
ATOM 814 O O . TYR A 1 101 ? 0.150 7.233 3.553 1.00 95.19 101 TYR A O 1
ATOM 822 N N . GLY A 1 102 ? -0.838 5.683 2.262 1.00 95.75 102 GLY A N 1
ATOM 823 C CA . GLY A 1 102 ? -1.987 5.529 3.129 1.00 95.75 102 GLY A CA 1
ATOM 824 C C . GLY A 1 102 ? -2.765 4.263 2.845 1.00 95.75 102 GLY A C 1
ATOM 825 O O . GLY A 1 102 ? -2.311 3.363 2.135 1.00 95.75 102 GLY A O 1
ATOM 826 N N . VAL A 1 103 ? -3.956 4.212 3.422 1.00 97.75 103 VAL A N 1
ATOM 827 C CA . VAL A 1 103 ? -4.827 3.044 3.384 1.00 97.75 103 VAL A CA 1
ATOM 828 C C . VAL A 1 103 ? -6.221 3.435 2.897 1.00 97.75 103 VAL A C 1
ATOM 830 O O . VAL A 1 103 ? -6.753 4.483 3.257 1.00 97.75 103 VAL A O 1
ATOM 833 N N . VAL A 1 104 ? -6.793 2.600 2.035 1.00 98.38 104 VAL A N 1
ATOM 834 C CA . VAL A 1 104 ? -8.145 2.713 1.486 1.00 98.38 104 VAL A CA 1
ATOM 835 C C . VAL A 1 104 ? -9.029 1.660 2.142 1.00 98.38 104 VAL A C 1
ATOM 837 O O . VAL A 1 104 ? -8.641 0.495 2.217 1.00 98.38 104 VAL A O 1
ATOM 840 N N . GLY A 1 105 ? -10.223 2.049 2.582 1.00 98.25 105 GLY A N 1
ATOM 841 C CA . GLY A 1 105 ? -11.132 1.175 3.321 1.00 98.25 105 GLY A CA 1
ATOM 842 C C . GLY A 1 105 ? -12.402 1.887 3.772 1.00 98.25 105 GLY A C 1
ATOM 843 O O . GLY A 1 105 ? -12.654 3.038 3.401 1.00 98.25 105 GLY A O 1
ATOM 844 N N . ARG A 1 106 ? -13.199 1.196 4.588 1.00 97.50 106 ARG A N 1
ATOM 845 C CA . ARG A 1 106 ? -14.3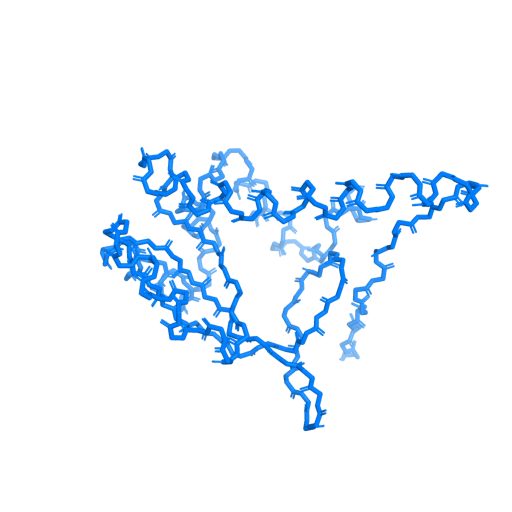51 1.777 5.292 1.00 97.50 106 ARG A CA 1
ATOM 846 C C . ARG A 1 106 ? -13.907 2.425 6.608 1.00 97.50 106 ARG A C 1
ATOM 848 O O . ARG A 1 106 ? -12.873 2.022 7.140 1.00 97.50 106 ARG A O 1
ATOM 855 N N . PRO A 1 107 ? -14.637 3.420 7.146 1.00 96.06 107 PRO A N 1
ATOM 856 C CA . PRO A 1 107 ? -14.206 4.174 8.328 1.00 96.06 107 PRO A CA 1
ATOM 857 C C . PRO A 1 107 ? -13.749 3.312 9.517 1.00 96.06 107 PRO A C 1
ATOM 859 O O . PRO A 1 107 ? -12.721 3.604 10.127 1.00 96.06 107 PRO A O 1
ATOM 862 N N . GLU A 1 108 ? -14.462 2.227 9.811 1.00 96.56 108 GLU A N 1
ATOM 863 C CA . GLU A 1 108 ? -14.141 1.280 10.880 1.00 96.56 108 GLU A CA 1
ATOM 864 C C . GLU A 1 108 ? -12.826 0.524 10.635 1.00 96.56 108 GLU A C 1
ATOM 866 O O . GLU A 1 108 ? -12.022 0.351 11.553 1.00 96.56 108 GLU A O 1
ATOM 871 N N . ASP A 1 109 ? -12.567 0.133 9.387 1.00 98.12 109 ASP A N 1
ATOM 872 C CA . ASP A 1 109 ? -11.347 -0.570 8.993 1.00 98.12 109 ASP A CA 1
ATOM 873 C C . ASP A 1 109 ? -10.144 0.376 8.969 1.00 98.12 109 ASP A C 1
ATOM 875 O O . ASP A 1 109 ? -9.046 -0.003 9.375 1.00 98.12 109 ASP A O 1
ATOM 879 N N . LEU A 1 110 ? -10.354 1.629 8.549 1.00 98.12 110 LEU A N 1
ATOM 880 C CA . LEU A 1 110 ? -9.334 2.677 8.583 1.00 98.12 110 LEU A CA 1
ATOM 881 C C . LEU A 1 110 ? -8.899 2.982 10.020 1.00 98.12 110 LEU A C 1
ATOM 883 O O . LEU A 1 110 ? -7.702 3.075 10.290 1.00 98.12 110 LEU A O 1
ATOM 887 N N . ALA A 1 111 ? -9.853 3.086 10.950 1.00 97.12 111 ALA A N 1
ATOM 888 C CA . ALA A 1 111 ? -9.563 3.283 12.368 1.00 97.12 111 ALA A CA 1
ATOM 889 C C . ALA A 1 111 ? -8.803 2.087 12.967 1.00 97.12 111 ALA A C 1
ATOM 891 O O . ALA A 1 111 ? -7.821 2.275 13.690 1.00 97.12 111 ALA A O 1
ATOM 892 N N . ALA A 1 112 ? -9.207 0.858 12.625 1.00 97.62 112 ALA A N 1
ATOM 893 C CA . ALA A 1 112 ? -8.499 -0.349 13.044 1.00 97.62 112 ALA A CA 1
ATOM 894 C C . ALA A 1 112 ? -7.059 -0.387 12.501 1.00 97.62 112 ALA A C 1
ATOM 896 O O . ALA A 1 112 ? -6.129 -0.692 13.249 1.00 97.62 112 ALA A O 1
ATOM 897 N N . PHE A 1 113 ? -6.862 -0.023 11.230 1.00 97.81 113 PHE A N 1
ATOM 898 C CA . PHE A 1 113 ? -5.544 0.008 10.596 1.00 97.81 113 PHE A CA 1
ATOM 899 C C . PHE A 1 113 ? -4.631 1.076 11.205 1.00 97.81 113 PHE A C 1
ATOM 901 O O . PHE A 1 113 ? -3.462 0.801 11.474 1.00 97.81 113 PHE A O 1
ATOM 908 N N . ALA A 1 114 ? -5.157 2.276 11.469 1.00 96.12 114 ALA A N 1
ATOM 909 C CA . ALA A 1 114 ? -4.423 3.340 12.152 1.00 96.12 114 ALA A CA 1
ATOM 910 C C . ALA A 1 114 ? -3.973 2.889 13.549 1.00 96.12 114 ALA A C 1
ATOM 912 O O . ALA A 1 114 ? -2.792 2.950 13.874 1.00 96.12 114 ALA A O 1
ATOM 913 N N . SER A 1 115 ? -4.891 2.309 14.325 1.00 96.75 115 SER A N 1
ATOM 914 C CA . SER A 1 115 ? -4.595 1.797 15.663 1.00 96.75 115 SER A CA 1
ATOM 915 C C . SER A 1 115 ? -3.545 0.676 15.654 1.00 96.75 115 SER A C 1
ATOM 917 O O . SER A 1 115 ? -2.653 0.654 16.502 1.00 96.75 115 SER A O 1
ATOM 919 N N . ALA A 1 116 ? -3.613 -0.247 14.689 1.00 96.38 116 ALA A N 1
ATOM 920 C CA . ALA A 1 116 ? -2.601 -1.289 14.513 1.00 96.38 116 ALA A CA 1
ATOM 921 C C . ALA A 1 116 ? -1.242 -0.710 14.080 1.00 96.38 116 ALA A C 1
ATOM 923 O O . ALA A 1 116 ? -0.204 -1.173 14.549 1.00 96.38 116 ALA A O 1
ATOM 924 N N . THR A 1 117 ? -1.246 0.334 13.243 1.00 93.88 117 THR A N 1
ATOM 925 C CA . THR A 1 117 ? -0.035 1.058 12.825 1.00 93.88 117 THR A CA 1
ATOM 926 C C . THR A 1 117 ? 0.651 1.714 14.021 1.00 93.88 117 THR A C 1
ATOM 928 O O . THR A 1 117 ? 1.856 1.539 14.191 1.00 93.88 117 THR A O 1
ATOM 931 N N . ASP A 1 118 ? -0.105 2.403 14.878 1.00 93.75 118 ASP A N 1
ATOM 932 C CA . ASP A 1 118 ? 0.425 3.087 16.065 1.00 93.75 118 ASP A CA 1
ATOM 933 C C . ASP A 1 118 ? 1.030 2.111 17.082 1.00 93.75 118 ASP A C 1
ATOM 935 O O . ASP A 1 118 ? 2.030 2.419 17.730 1.00 93.75 118 ASP A O 1
ATOM 939 N N . ARG A 1 119 ? 0.456 0.907 17.200 1.00 94.62 119 ARG A N 1
ATOM 940 C CA . ARG A 1 119 ? 0.971 -0.159 18.075 1.00 94.62 119 ARG A CA 1
ATOM 941 C C . ARG A 1 119 ? 2.110 -0.982 17.465 1.00 94.62 119 ARG A C 1
ATOM 943 O O . ARG A 1 119 ? 2.682 -1.804 18.174 1.00 94.62 119 ARG A O 1
ATOM 950 N N . GLY A 1 120 ? 2.411 -0.820 16.175 1.00 90.50 120 GLY A N 1
ATOM 951 C CA . GLY A 1 120 ? 3.344 -1.703 15.464 1.00 90.50 120 GLY A CA 1
ATOM 952 C C . GLY A 1 120 ? 2.851 -3.154 15.346 1.00 90.50 120 GLY A C 1
ATOM 953 O O . GLY A 1 120 ? 3.652 -4.082 15.278 1.00 90.50 120 GLY A O 1
ATOM 954 N N . ASP A 1 121 ? 1.534 -3.371 15.343 1.00 93.62 121 ASP A N 1
ATOM 955 C CA . ASP A 1 121 ? 0.919 -4.700 15.315 1.00 93.62 121 ASP A CA 1
ATOM 956 C C . ASP A 1 121 ? 0.852 -5.248 13.881 1.00 93.62 121 ASP A C 1
ATOM 958 O O . ASP A 1 121 ? -0.158 -5.145 13.177 1.00 93.62 121 ASP A O 1
ATOM 962 N N . HIS A 1 122 ? 1.963 -5.830 13.429 1.00 90.88 122 HIS A N 1
ATOM 963 C CA . HIS A 1 122 ? 2.087 -6.379 12.078 1.00 90.88 122 HIS A CA 1
ATOM 964 C C . HIS A 1 122 ? 1.081 -7.497 11.773 1.00 90.88 122 HIS A C 1
ATOM 966 O O . HIS A 1 122 ? 0.653 -7.629 10.625 1.00 90.88 122 HIS A O 1
ATOM 972 N N . SER A 1 123 ? 0.667 -8.274 12.778 1.00 93.88 123 SER A N 1
ATOM 973 C CA . SER A 1 123 ? -0.308 -9.349 12.583 1.00 93.88 123 SER A CA 1
ATOM 974 C C . SER A 1 123 ? -1.702 -8.786 12.299 1.00 93.88 123 SER A C 1
ATOM 976 O O . SER A 1 123 ? -2.361 -9.233 11.355 1.00 93.88 123 SER A O 1
ATOM 978 N N . ALA A 1 124 ? -2.136 -7.762 13.041 1.00 95.69 124 ALA A N 1
ATOM 979 C CA . ALA A 1 124 ? -3.404 -7.082 12.777 1.00 95.69 124 ALA A CA 1
ATOM 980 C C . ALA A 1 124 ? -3.397 -6.351 11.424 1.00 95.69 124 ALA A C 1
ATOM 982 O O . ALA A 1 124 ? -4.362 -6.453 10.664 1.00 95.69 124 ALA A O 1
ATOM 983 N N . LEU A 1 125 ? -2.296 -5.668 11.079 1.00 95.38 125 LEU A N 1
ATOM 984 C CA . LEU A 1 125 ? -2.140 -5.033 9.764 1.00 95.38 125 LEU A CA 1
ATOM 985 C C . LEU A 1 125 ? -2.246 -6.063 8.636 1.00 95.38 125 LEU A C 1
ATOM 987 O O . LEU A 1 125 ? -2.969 -5.848 7.662 1.00 95.38 125 LEU A O 1
ATOM 991 N N . GLY A 1 126 ? -1.567 -7.202 8.790 1.00 94.69 126 GLY A N 1
ATOM 992 C CA . GLY A 1 126 ? -1.614 -8.288 7.823 1.00 94.69 126 GLY A CA 1
ATOM 993 C C . GLY A 1 126 ? -3.029 -8.839 7.632 1.00 94.69 126 GLY A C 1
ATOM 994 O O . GLY A 1 126 ? -3.431 -9.124 6.508 1.00 94.69 126 GLY A O 1
ATOM 995 N N . GLU A 1 127 ? -3.805 -8.953 8.713 1.00 96.25 127 GLU A N 1
ATOM 996 C CA . GLU A 1 127 ? -5.190 -9.430 8.652 1.00 96.25 127 GLU A CA 1
ATOM 997 C C . GLU A 1 127 ? -6.077 -8.507 7.828 1.00 96.25 127 GLU A C 1
ATOM 999 O O . GLU A 1 127 ? -6.806 -8.956 6.946 1.00 96.25 127 GLU A O 1
ATOM 1004 N N . LEU A 1 128 ? -5.987 -7.205 8.108 1.00 96.44 128 LEU A N 1
ATOM 1005 C CA . LEU A 1 128 ? -6.771 -6.176 7.433 1.00 96.44 128 LEU A CA 1
ATOM 1006 C C . LEU A 1 128 ? -6.456 -6.146 5.931 1.00 96.44 128 LEU A C 1
ATOM 1008 O O . LEU A 1 128 ? -7.361 -5.972 5.112 1.00 96.44 128 LEU A O 1
ATOM 1012 N N . LEU A 1 129 ? -5.189 -6.369 5.570 1.00 95.38 129 LEU A N 1
ATOM 1013 C CA . LEU A 1 129 ? -4.723 -6.462 4.182 1.00 95.38 129 LEU A CA 1
ATOM 1014 C C . LEU A 1 129 ? -5.116 -7.776 3.487 1.00 95.38 129 LEU A C 1
ATOM 1016 O O . LEU A 1 129 ? -4.970 -7.885 2.270 1.00 95.38 129 LEU A O 1
ATOM 1020 N N . GLY A 1 130 ? -5.640 -8.755 4.231 1.00 94.19 130 GLY A N 1
ATOM 1021 C CA . GLY A 1 130 ? -6.091 -10.041 3.699 1.00 94.19 130 GLY A CA 1
ATOM 1022 C C . GLY A 1 130 ? -5.006 -11.118 3.621 1.00 94.19 130 GLY A C 1
ATOM 1023 O O . GLY A 1 130 ? -5.181 -12.097 2.896 1.00 94.19 130 GLY A O 1
ATOM 1024 N N . TYR A 1 131 ? -3.893 -10.979 4.349 1.00 94.38 131 TYR A N 1
ATOM 1025 C CA . TYR A 1 131 ? -2.871 -12.026 4.398 1.00 94.38 131 TYR A CA 1
ATOM 1026 C C . TYR A 1 131 ? -3.342 -13.240 5.225 1.00 94.38 131 TYR A C 1
ATOM 1028 O O . TYR A 1 131 ? -3.844 -13.070 6.344 1.00 94.38 131 TYR A O 1
ATOM 1036 N N . PRO A 1 132 ? -3.131 -14.479 4.735 1.00 94.81 132 PRO A N 1
ATOM 1037 C CA . PRO A 1 132 ? -3.474 -15.693 5.471 1.00 94.81 132 PRO A CA 1
ATOM 1038 C C . PRO A 1 132 ? -2.769 -15.785 6.828 1.00 94.81 132 PRO A C 1
ATOM 1040 O O . PRO A 1 132 ? -1.640 -15.323 6.990 1.00 94.81 132 PRO A O 1
ATOM 1043 N N . ALA A 1 133 ? -3.404 -16.450 7.797 1.00 95.00 133 ALA A N 1
ATOM 1044 C CA . ALA A 1 133 ? -2.858 -16.607 9.149 1.00 95.00 133 ALA A CA 1
ATOM 1045 C C . ALA A 1 133 ? -1.442 -17.214 9.169 1.00 95.00 133 ALA A C 1
ATOM 1047 O O . ALA A 1 133 ? -0.595 -16.735 9.917 1.00 95.00 133 ALA A O 1
ATOM 1048 N N . CYS A 1 134 ? -1.158 -18.204 8.313 1.00 94.69 134 CYS A N 1
ATOM 1049 C CA . CYS A 1 134 ? 0.175 -18.804 8.216 1.00 94.69 134 CYS A CA 1
ATOM 1050 C C . CYS A 1 134 ? 1.246 -17.802 7.751 1.00 94.69 134 CYS A C 1
ATOM 1052 O O . CYS A 1 134 ? 2.330 -17.768 8.324 1.00 94.69 134 CYS A O 1
ATOM 1054 N N . CYS A 1 135 ? 0.933 -16.942 6.775 1.00 91.62 135 CYS A N 1
ATOM 1055 C CA . CYS A 1 135 ? 1.850 -15.909 6.288 1.00 91.62 135 CYS A CA 1
ATOM 1056 C C . CYS A 1 135 ? 2.129 -14.856 7.363 1.00 91.62 135 CYS A C 1
ATOM 1058 O O . CYS A 1 135 ? 3.266 -14.422 7.519 1.00 91.62 135 CYS A O 1
ATOM 1060 N N . ARG A 1 136 ? 1.099 -14.465 8.123 1.00 93.31 136 ARG A N 1
ATOM 1061 C CA . ARG A 1 136 ? 1.236 -13.505 9.227 1.00 93.31 136 ARG A CA 1
ATOM 1062 C C . ARG A 1 136 ? 2.084 -14.069 10.362 1.00 93.31 136 ARG A C 1
ATOM 1064 O O . ARG A 1 136 ? 2.972 -13.377 10.841 1.00 93.31 136 ARG A O 1
ATOM 1071 N N . ALA A 1 137 ? 1.843 -15.325 10.744 1.00 91.50 137 ALA A N 1
ATOM 1072 C CA . ALA A 1 137 ? 2.623 -16.012 11.769 1.00 91.50 137 ALA A CA 1
ATOM 1073 C C . ALA A 1 137 ? 4.104 -16.108 11.376 1.00 91.50 137 ALA A C 1
ATOM 1075 O O . ALA A 1 137 ? 4.964 -15.678 12.141 1.00 91.50 137 ALA A O 1
ATOM 1076 N N . PHE A 1 138 ? 4.381 -16.572 10.153 1.00 89.94 138 PHE A N 1
ATOM 1077 C CA . PHE A 1 138 ? 5.741 -16.646 9.623 1.00 89.94 138 PHE A CA 1
ATOM 1078 C C . PHE A 1 138 ? 6.420 -15.270 9.587 1.00 89.94 138 PHE A C 1
ATOM 1080 O O . PHE A 1 138 ? 7.550 -15.128 10.044 1.00 89.94 138 PHE A O 1
ATOM 1087 N N . PHE A 1 139 ? 5.724 -14.234 9.104 1.00 88.00 139 PHE A N 1
ATOM 1088 C CA . PHE A 1 139 ? 6.261 -12.872 9.086 1.00 88.00 139 PHE A CA 1
ATOM 1089 C C . PHE A 1 139 ? 6.612 -12.380 10.495 1.00 88.00 139 PHE A C 1
ATOM 1091 O O . PHE A 1 139 ? 7.701 -11.854 10.701 1.00 88.00 139 PHE A O 1
ATOM 1098 N N . SER A 1 140 ? 5.722 -12.564 11.474 1.00 87.38 140 SER A N 1
ATOM 1099 C CA . SER A 1 140 ? 5.979 -12.159 12.859 1.00 87.38 140 SER A CA 1
ATOM 1100 C C . SER A 1 140 ? 7.177 -12.886 13.470 1.00 87.38 140 SER A C 1
ATOM 1102 O O . SER A 1 140 ? 7.962 -12.253 14.172 1.00 87.38 140 SER A O 1
ATOM 1104 N N . GLU A 1 141 ? 7.345 -14.177 13.190 1.00 86.50 141 GLU A N 1
ATOM 1105 C CA . GLU A 1 141 ? 8.483 -14.970 13.666 1.00 86.50 141 GLU A CA 1
ATOM 1106 C C . GLU A 1 141 ? 9.804 -14.484 13.052 1.00 86.50 141 GLU A C 1
ATOM 1108 O O . GLU A 1 141 ? 10.750 -14.150 13.763 1.00 86.50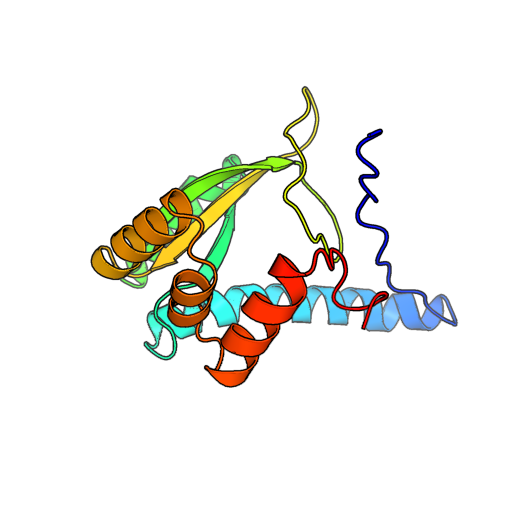 141 GLU A O 1
ATOM 1113 N N . VAL A 1 142 ? 9.849 -14.371 11.725 1.00 83.50 142 VAL A N 1
ATOM 1114 C CA . VAL A 1 142 ? 11.078 -14.073 10.982 1.00 83.50 142 VAL A CA 1
ATOM 1115 C C . VAL A 1 142 ? 11.491 -12.609 11.136 1.00 83.50 142 VAL A C 1
ATOM 1117 O O . VAL A 1 142 ? 12.657 -12.310 11.394 1.00 83.50 142 VAL A O 1
ATOM 1120 N N . TRP A 1 143 ? 10.543 -11.674 11.057 1.00 78.12 143 TRP A N 1
ATOM 1121 C CA . TRP A 1 143 ? 10.848 -10.246 11.163 1.00 78.12 143 TRP A CA 1
ATOM 1122 C C . TRP A 1 143 ? 11.362 -9.866 12.559 1.00 78.12 143 TRP A C 1
ATOM 1124 O O . TRP A 1 143 ? 12.302 -9.081 12.686 1.00 78.12 143 TRP A O 1
ATOM 1134 N N . THR A 1 144 ? 10.805 -10.461 13.622 1.00 78.38 144 THR A N 1
ATOM 1135 C CA . THR A 1 144 ? 11.287 -10.224 14.997 1.00 78.38 144 THR A CA 1
ATOM 1136 C C . THR A 1 144 ? 12.638 -10.877 15.279 1.00 78.38 144 THR A C 1
ATOM 1138 O O . THR A 1 144 ? 13.396 -10.362 16.099 1.00 78.38 144 THR A O 1
ATOM 1141 N N . ALA A 1 145 ? 12.996 -11.935 14.547 1.00 80.50 145 ALA A N 1
ATOM 1142 C CA . ALA A 1 145 ? 14.325 -12.543 14.587 1.00 80.50 145 ALA A CA 1
ATOM 1143 C C . ALA A 1 145 ? 15.418 -11.703 13.883 1.00 80.50 145 ALA A C 1
ATOM 1145 O O . ALA A 1 145 ? 16.575 -12.117 13.836 1.00 80.50 145 ALA A O 1
ATOM 1146 N N . GLY A 1 146 ? 15.085 -10.511 13.364 1.00 73.38 146 GLY A N 1
ATOM 1147 C CA . GLY A 1 146 ? 16.046 -9.576 12.768 1.00 73.38 146 GLY A CA 1
ATOM 1148 C C . GLY A 1 146 ? 16.273 -9.769 11.268 1.00 73.38 146 GLY A C 1
ATOM 1149 O O . GLY A 1 146 ? 17.218 -9.206 10.712 1.00 73.38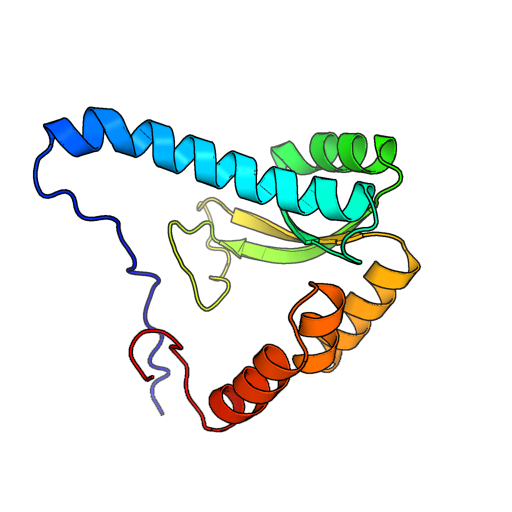 146 GLY A O 1
ATOM 1150 N N . PHE A 1 147 ? 15.419 -10.541 10.596 1.00 70.19 147 PHE A N 1
ATOM 1151 C CA . PHE A 1 147 ? 15.463 -10.684 9.146 1.00 70.19 147 PHE A CA 1
ATOM 1152 C C . PHE A 1 147 ? 14.852 -9.445 8.488 1.00 70.19 147 PHE A C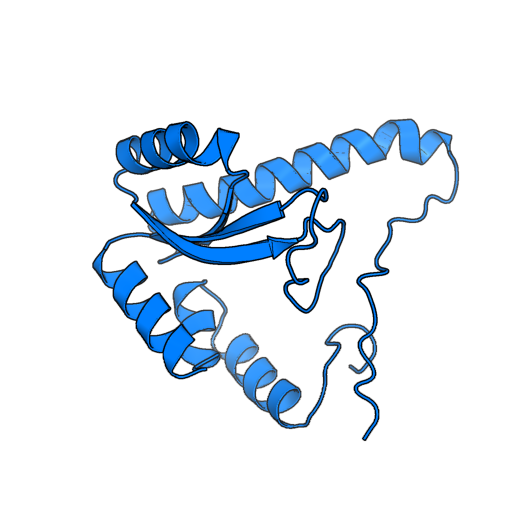 1
ATOM 1154 O O . PHE A 1 147 ? 13.678 -9.141 8.675 1.00 70.19 147 PHE A O 1
ATOM 1161 N N . VAL A 1 148 ? 15.667 -8.727 7.714 1.00 63.75 148 VAL A N 1
ATOM 1162 C CA . VAL A 1 148 ? 15.278 -7.469 7.050 1.00 63.75 148 VAL A CA 1
ATOM 1163 C C . VAL A 1 148 ? 14.863 -7.697 5.589 1.00 63.75 148 VAL A C 1
ATOM 1165 O O . VAL A 1 148 ? 14.128 -6.889 5.023 1.00 63.75 148 VAL A O 1
ATOM 1168 N N . ASP A 1 149 ? 15.295 -8.808 4.983 1.00 61.94 149 ASP A N 1
ATOM 1169 C CA . ASP A 1 149 ? 15.018 -9.145 3.586 1.00 61.94 149 ASP A CA 1
ATOM 1170 C C . ASP A 1 149 ? 14.396 -10.550 3.466 1.00 61.94 149 ASP A C 1
ATOM 1172 O O . ASP A 1 149 ? 15.091 -11.546 3.674 1.00 61.94 149 ASP A O 1
ATOM 1176 N N . PRO A 1 150 ? 13.102 -10.663 3.118 1.00 58.41 150 PRO A N 1
ATOM 1177 C CA . PRO A 1 150 ? 12.431 -11.954 2.985 1.00 58.41 150 PRO A CA 1
ATOM 1178 C C . PRO A 1 150 ? 12.804 -12.718 1.700 1.00 58.41 150 PRO A C 1
ATOM 1180 O O . PRO A 1 150 ? 12.328 -13.833 1.510 1.00 58.41 150 PRO A O 1
ATOM 1183 N N . VAL A 1 151 ? 13.595 -12.125 0.798 1.00 58.19 151 VAL A N 1
ATOM 1184 C CA . VAL A 1 151 ? 14.012 -12.712 -0.487 1.00 58.19 151 VAL A CA 1
ATOM 1185 C C . VAL A 1 151 ? 15.444 -13.236 -0.424 1.00 58.19 151 VAL A C 1
ATOM 1187 O O . VAL A 1 151 ? 15.718 -14.298 -0.972 1.00 58.19 151 VAL A O 1
ATOM 1190 N N . TRP A 1 152 ? 16.356 -12.505 0.222 1.00 50.75 152 TRP A N 1
ATOM 1191 C CA . TRP A 1 152 ? 17.788 -12.843 0.227 1.00 50.75 152 TRP A CA 1
ATOM 1192 C C . TRP A 1 152 ? 18.310 -13.399 1.555 1.00 50.75 152 TRP A C 1
ATOM 1194 O O . TRP A 1 152 ? 19.416 -13.934 1.576 1.00 50.75 152 TRP A O 1
ATOM 1204 N N . HIS A 1 153 ? 17.557 -13.277 2.655 1.00 46.81 153 HIS A N 1
ATOM 1205 C CA . HIS A 1 153 ? 17.913 -13.901 3.937 1.00 46.81 153 HIS A CA 1
ATOM 1206 C C . HIS A 1 153 ? 17.080 -15.157 4.264 1.00 46.81 153 HIS A C 1
ATOM 1208 O O . HIS A 1 153 ? 17.291 -15.731 5.329 1.00 46.81 153 HIS A O 1
ATOM 1214 N N . ALA A 1 154 ? 16.150 -15.572 3.394 1.00 42.75 154 ALA A N 1
ATOM 1215 C CA . ALA A 1 154 ? 15.388 -16.820 3.532 1.00 42.75 154 ALA A CA 1
ATOM 1216 C C . ALA A 1 154 ? 16.095 -18.005 2.857 1.00 42.75 154 ALA A C 1
ATOM 1218 O O . ALA A 1 154 ? 16.719 -17.790 1.793 1.00 42.75 154 ALA A O 1
#

Organism: Thermus scotoductus (NCBI:txid37636)

Radius of gyration: 17.27 Å; chains: 1; bounding box: 44×38×46 Å

pLDDT: mean 88.49, std 13.32, range [39.56, 98.38]

Secondary structure (DSSP, 8-state):
----PPP-------SSHHHHHHHHHHHHHHHHHHHHHHHHHHHTTSSSEEEEEE-TTTHHHHHHHHHHTT-EEEEEEEEE---S--SSPPPP-TTS-EEEEEEEE-HHHHHHHHHHHHHT-HHHHHHHTT--HHHHHHHHHHHHTT---TTT--

Foldseek 3Di:
DPPPDDFPPDDDDDPDVVCCVVCVVVVVVVVVVVLVVLLVCQLVVVAAKHKDKAFPVCVVVVQVVLVVSVKGKDFDDKAFDDDDDDLDGHDDDPPGGIIGITMMHHPVLRVQCVVCVVVVPQLSNCVRSPHDPVVSVVCVVCVVVVDSDPPPVD

Sequence (154 aa):
LIPMHMPPFARLQWADPAYEAVWGPRINRISQVFHRLEVLSVAAGLRRVATAHFRPEDLPRGVMELARMGLSYLPLRQVGAYTGFAHYHPPVEPGKPWTYYGVVGRPEDLAAFASATDRGDHSALGELLGYPACCRAFFSEVWTAGFVDPVWHA